Protein AF-A0A2V8ZKE9-F1 (afdb_monomer)

pLDDT: mean 76.1, std 19.64, range [30.28, 95.56]

Secondary structure (DSSP, 8-state):
---------------------S-S---S-TTHHHHHHHHHHHHHHHHHHHHHHHHHHHHHHHHHHHHH--S-----HHHHHHHHHHHHHHHHHHHHHS--SS-HHHHHHHHHHHHHHHT-GGGGPPPSSPPPPPHHHHHHH--

Nearest PDB structures (foldseek):
  8oz0-assembly1_J  TM=1.967E-01  e=4.355E+00  Homo sapiens

Mean predicted aligned error: 15.12 Å

Solvent-accessible surface area (backbone atoms only — not comparable to full-atom values): 9196 Å² total; per-residue (Å²): 137,84,82,77,80,79,79,77,79,75,85,77,78,86,67,73,81,86,80,83,79,86,78,79,81,94,75,92,64,82,78,58,56,61,52,53,55,51,52,50,50,50,53,52,51,52,52,50,51,55,53,48,55,52,50,53,51,52,41,51,50,48,50,53,55,53,71,70,50,91,64,85,85,82,72,51,71,68,58,46,46,56,52,7,56,54,44,60,74,57,36,66,74,56,39,69,78,43,80,55,96,57,58,55,70,54,32,51,47,45,33,54,49,50,52,52,62,75,66,52,57,68,90,74,58,71,76,92,68,82,76,79,75,51,69,72,60,53,63,72,66,76,117

Sequence (143 aa):
MVSGLIISSHSCFLKPQEHVQSGFDDEVYGGSGMIWARMLAYITGTVDQELLFRNEYLAAENRILRAQIQARLLLSDAEKATLAEIAHRLKRKALEELAAVAKPDTLLAWYRKLIANKFDGSKFRKSSGRPRVDEETERLVVR

Foldseek 3Di:
DDDDDPPPPPPDDPPPPPPPPPDPDPDDDPDPVVVVVVVVCVVVVVVVVVVVVVQVVVQVVLVVVVVVDPDQDDDDLVRLQVLLVVLVVCDQVSCVVGPDSDHSVVSVVSVVVVVCVVPVCVVVDDPPDDDDDDPVRVVVPPD

Radius of gyration: 28.17 Å; Cα contacts (8 Å, |Δi|>4): 31; chains: 1; bounding box: 77×61×72 Å

Structure (mmCIF, N/CA/C/O backbone):
data_AF-A0A2V8ZKE9-F1
#
_entry.id   AF-A0A2V8ZKE9-F1
#
loop_
_atom_site.group_PDB
_atom_site.id
_atom_site.type_symbol
_atom_site.label_atom_id
_atom_site.label_alt_id
_atom_site.label_comp_id
_atom_site.label_asym_id
_atom_site.label_entity_id
_atom_site.label_seq_id
_atom_site.pdbx_PDB_ins_code
_atom_site.Cartn_x
_atom_site.Cartn_y
_atom_site.Cartn_z
_atom_site.occupancy
_atom_site.B_iso_or_equiv
_atom_site.auth_seq_id
_atom_site.auth_comp_id
_atom_site.auth_asym_id
_atom_site.auth_atom_id
_atom_site.pdbx_PDB_model_num
ATOM 1 N N . MET A 1 1 ? 27.619 -33.311 -0.870 1.00 39.84 1 MET A N 1
ATOM 2 C CA . MET A 1 1 ? 26.465 -33.604 -1.746 1.00 39.84 1 MET A CA 1
ATOM 3 C C . MET A 1 1 ? 25.750 -32.285 -1.989 1.00 39.84 1 MET A C 1
ATOM 5 O O . MET A 1 1 ? 24.959 -31.865 -1.158 1.00 39.84 1 MET A O 1
ATOM 9 N N . VAL A 1 2 ? 26.166 -31.556 -3.027 1.00 36.62 2 VAL A N 1
ATOM 10 C CA . VAL A 1 2 ? 25.671 -30.205 -3.328 1.00 36.62 2 VAL A CA 1
ATOM 11 C C . VAL A 1 2 ? 24.522 -30.362 -4.313 1.00 36.62 2 VAL A C 1
ATOM 13 O O . VAL A 1 2 ? 24.742 -30.644 -5.488 1.00 36.62 2 VAL A O 1
ATOM 16 N N . SER A 1 3 ? 23.295 -30.264 -3.813 1.00 37.47 3 SER A N 1
ATOM 17 C CA . SER A 1 3 ? 22.093 -30.288 -4.641 1.00 37.47 3 SER A CA 1
ATOM 18 C C . SER A 1 3 ? 22.016 -28.968 -5.403 1.00 37.47 3 SER A C 1
ATOM 20 O O . SER A 1 3 ? 21.705 -27.928 -4.825 1.00 37.47 3 SER A O 1
ATOM 22 N N . GLY A 1 4 ? 22.372 -29.007 -6.687 1.00 36.16 4 GLY A N 1
ATOM 23 C CA . GLY A 1 4 ? 22.261 -27.873 -7.595 1.00 36.16 4 GLY A CA 1
ATOM 24 C C . GLY A 1 4 ? 20.801 -27.462 -7.753 1.00 36.16 4 GLY A C 1
ATOM 25 O O . GLY A 1 4 ? 19.985 -28.231 -8.259 1.00 36.16 4 GLY A O 1
ATOM 26 N N . LEU A 1 5 ? 20.473 -26.247 -7.313 1.00 37.78 5 LEU A N 1
ATOM 27 C CA . LEU A 1 5 ? 19.211 -25.605 -7.651 1.00 37.78 5 LEU A CA 1
ATOM 28 C C . LEU A 1 5 ? 19.287 -25.199 -9.126 1.00 37.78 5 LEU A C 1
ATOM 30 O O . LEU A 1 5 ? 19.966 -24.243 -9.494 1.00 37.78 5 LEU A O 1
ATOM 34 N N . ILE A 1 6 ? 18.606 -25.965 -9.970 1.00 36.28 6 ILE A N 1
ATOM 35 C CA . ILE A 1 6 ? 18.336 -25.610 -11.358 1.00 36.28 6 ILE A CA 1
ATOM 36 C C . ILE A 1 6 ? 17.422 -24.383 -11.319 1.00 36.28 6 ILE A C 1
ATOM 38 O O . ILE A 1 6 ? 16.224 -24.494 -11.057 1.00 36.28 6 ILE A O 1
ATOM 42 N N . ILE A 1 7 ? 17.986 -23.197 -11.548 1.00 35.62 7 ILE A N 1
ATOM 43 C CA . ILE A 1 7 ? 17.196 -22.015 -11.885 1.00 35.62 7 ILE A CA 1
ATOM 44 C C . ILE A 1 7 ? 16.708 -22.260 -13.310 1.00 35.62 7 ILE A C 1
ATOM 46 O O . ILE A 1 7 ? 17.405 -21.984 -14.282 1.00 35.62 7 ILE A O 1
ATOM 50 N N . SER A 1 8 ? 15.534 -22.884 -13.417 1.00 32.62 8 SER A N 1
ATOM 51 C CA . SER A 1 8 ? 14.810 -23.030 -14.672 1.00 32.62 8 SER A CA 1
ATOM 52 C C . SER A 1 8 ? 14.512 -21.626 -15.188 1.00 32.62 8 SER A C 1
ATOM 54 O O . SER A 1 8 ? 13.634 -20.930 -14.672 1.00 32.62 8 SER A O 1
ATOM 56 N N . SER A 1 9 ? 15.298 -21.184 -16.167 1.00 39.03 9 SER A N 1
ATOM 57 C CA . SER A 1 9 ? 15.051 -19.986 -16.955 1.00 39.03 9 SER A CA 1
ATOM 58 C C . SER A 1 9 ? 13.756 -20.179 -17.739 1.00 39.03 9 SER A C 1
ATOM 60 O O . SER A 1 9 ? 13.768 -20.548 -18.910 1.00 39.03 9 SER A O 1
ATOM 62 N N . HIS A 1 10 ? 12.616 -19.919 -17.102 1.00 37.56 10 HIS A N 1
ATOM 63 C CA . HIS A 1 10 ? 11.376 -19.671 -17.823 1.00 37.56 10 HIS A CA 1
ATOM 64 C C . HIS A 1 10 ? 11.463 -18.272 -18.436 1.00 37.56 10 HIS A C 1
ATOM 66 O O . HIS A 1 10 ? 10.879 -17.308 -17.953 1.00 37.56 10 HIS A O 1
ATOM 72 N N . SER A 1 11 ? 12.213 -18.187 -19.533 1.00 47.88 11 SER A N 1
ATOM 73 C CA . SER A 1 11 ? 11.961 -17.226 -20.598 1.00 47.88 11 SER A CA 1
ATOM 74 C C . SER A 1 11 ? 10.591 -17.566 -21.179 1.00 47.88 11 SER A C 1
ATOM 76 O O . SER A 1 11 ? 10.488 -18.424 -22.048 1.00 47.88 11 SER A O 1
ATOM 78 N N . CYS A 1 12 ? 9.517 -17.035 -20.593 1.00 38.19 12 CYS A N 1
ATOM 79 C CA . CYS A 1 12 ? 8.163 -17.268 -21.092 1.00 38.19 12 CYS A CA 1
ATOM 80 C C . CYS A 1 12 ? 7.149 -16.317 -20.445 1.00 38.19 12 CYS A C 1
ATOM 82 O O . CYS A 1 12 ? 6.273 -16.771 -19.723 1.00 38.19 12 CYS A O 1
ATOM 84 N N . PHE A 1 13 ? 7.260 -15.007 -20.694 1.00 35.69 13 PHE A N 1
ATOM 85 C CA . PHE A 1 13 ? 6.079 -14.151 -20.905 1.00 35.69 13 PHE A CA 1
ATOM 86 C C . PHE A 1 13 ? 6.455 -12.759 -21.440 1.00 35.69 13 PHE A C 1
ATOM 88 O O . PHE A 1 13 ? 6.031 -11.733 -20.916 1.00 35.69 13 PHE A O 1
ATOM 95 N N . LEU A 1 14 ? 7.206 -12.697 -22.542 1.00 39.75 14 LEU A N 1
ATOM 96 C CA . LEU A 1 14 ? 7.044 -11.559 -23.443 1.00 39.75 14 LEU A CA 1
ATOM 97 C C . LEU A 1 14 ? 5.717 -11.779 -24.167 1.00 39.75 14 LEU A C 1
ATOM 99 O O . LEU A 1 14 ? 5.688 -12.329 -25.262 1.00 39.75 14 LEU A O 1
ATOM 103 N N . LYS A 1 15 ? 4.602 -11.401 -23.535 1.00 30.28 15 LYS A N 1
ATOM 104 C CA . LYS A 1 15 ? 3.459 -10.972 -24.334 1.00 30.28 15 LYS A CA 1
ATOM 105 C C . LYS A 1 15 ? 3.885 -9.636 -24.932 1.00 30.28 15 LYS A C 1
ATOM 107 O O . LYS A 1 15 ? 4.106 -8.697 -24.162 1.00 30.28 15 LYS A O 1
ATOM 112 N N . PRO A 1 16 ? 4.010 -9.517 -26.263 1.00 34.19 16 PRO A N 1
ATOM 113 C CA . PRO A 1 16 ? 3.910 -8.204 -26.865 1.00 34.19 16 PRO A CA 1
ATOM 114 C C . PRO A 1 16 ? 2.592 -7.611 -26.362 1.00 34.19 16 PRO A C 1
ATOM 116 O O . PRO A 1 16 ? 1.583 -8.318 -26.281 1.00 34.19 16 PRO A O 1
ATOM 119 N N . GLN A 1 17 ? 2.598 -6.343 -25.973 1.00 37.44 17 GLN A N 1
ATOM 120 C CA . GLN A 1 17 ? 1.369 -5.587 -25.766 1.00 37.44 17 GLN A CA 1
ATOM 121 C C . GLN A 1 17 ? 0.686 -5.400 -27.134 1.00 37.44 17 GLN A C 1
ATOM 123 O O . GLN A 1 17 ? 0.622 -4.303 -27.675 1.00 37.44 17 GLN A O 1
ATOM 128 N N . GLU A 1 18 ? 0.183 -6.482 -27.726 1.00 40.22 18 GLU A N 1
ATOM 129 C CA . GLU A 1 18 ? -0.917 -6.414 -28.676 1.00 40.22 18 GLU A CA 1
ATOM 130 C C . GLU A 1 18 ? -2.146 -6.068 -27.845 1.00 40.22 18 GLU A C 1
ATOM 132 O O . GLU A 1 18 ? -2.746 -6.949 -27.244 1.00 40.22 18 GLU A O 1
ATOM 137 N N . HIS A 1 19 ? -2.381 -4.770 -27.655 1.00 36.69 19 HIS A N 1
ATOM 138 C CA . HIS A 1 19 ? -3.660 -4.109 -27.352 1.00 36.69 19 HIS A CA 1
ATOM 139 C C . HIS A 1 19 ? -3.404 -2.726 -26.730 1.00 36.69 19 HIS A C 1
ATOM 141 O O . HIS A 1 19 ? -3.928 -2.386 -25.675 1.00 36.69 19 HIS A O 1
ATOM 147 N N . VAL A 1 20 ? -2.633 -1.887 -27.423 1.00 42.44 20 VAL A N 1
ATOM 148 C CA . VAL A 1 20 ? -2.788 -0.426 -27.3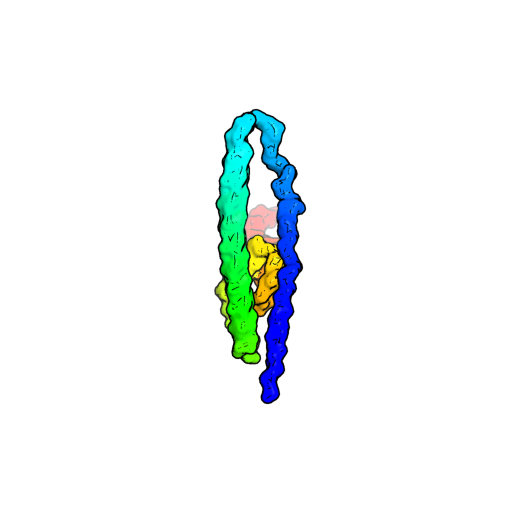37 1.00 42.44 20 VAL A CA 1
ATOM 149 C C . VAL A 1 20 ? -2.808 0.113 -28.768 1.00 42.44 20 VAL A C 1
ATOM 151 O O . VAL A 1 20 ? -1.916 0.821 -29.210 1.00 42.44 20 VAL A O 1
ATOM 154 N N . GLN A 1 21 ? -3.802 -0.324 -29.541 1.00 41.41 21 GLN A N 1
ATOM 155 C CA . GLN A 1 21 ? -4.076 0.183 -30.894 1.00 41.41 21 GLN A CA 1
ATOM 156 C C . GLN A 1 21 ? -5.475 0.797 -31.020 1.00 41.41 21 GLN A C 1
ATOM 158 O O . GLN A 1 21 ? -5.884 1.172 -32.111 1.00 41.41 21 GLN A O 1
ATOM 163 N N . SER A 1 22 ? -6.229 0.940 -29.929 1.00 42.50 22 SER A N 1
ATOM 164 C CA . SER A 1 22 ? -7.557 1.549 -29.997 1.00 42.50 22 SER A CA 1
ATOM 165 C C . SER A 1 22 ? -7.510 3.019 -29.584 1.00 42.50 22 SER A C 1
ATOM 167 O O . SER A 1 22 ? -7.573 3.326 -28.394 1.00 42.50 22 SER A O 1
ATOM 169 N N . GLY A 1 23 ? -7.442 3.903 -30.580 1.00 42.12 23 GLY A N 1
ATOM 170 C CA . GLY A 1 23 ? -7.876 5.295 -30.447 1.00 42.12 23 GLY A CA 1
ATOM 171 C C . GLY A 1 23 ? -6.771 6.315 -30.198 1.00 42.12 23 GLY A C 1
ATOM 172 O O . GLY A 1 23 ? -6.808 7.025 -29.201 1.00 42.12 23 GLY A O 1
ATOM 173 N N . PHE A 1 24 ? -5.802 6.415 -31.104 1.00 46.84 24 PHE A N 1
ATOM 174 C CA . PHE A 1 24 ? -5.178 7.708 -31.379 1.00 46.84 24 PHE A CA 1
ATOM 175 C C . PHE A 1 24 ? -5.503 8.015 -32.832 1.00 46.84 24 PHE A C 1
ATOM 177 O O . PHE A 1 24 ? -5.004 7.339 -33.724 1.00 46.84 24 PHE A O 1
ATOM 184 N N . ASP A 1 25 ? -6.458 8.921 -33.012 1.00 40.44 25 ASP A N 1
ATOM 185 C CA . ASP A 1 25 ? -7.204 9.143 -34.243 1.00 40.44 25 ASP A CA 1
ATOM 186 C C . ASP A 1 25 ? -6.300 9.301 -35.474 1.00 40.44 25 ASP A C 1
ATOM 188 O O . ASP A 1 25 ? -5.446 10.188 -35.548 1.00 40.44 25 ASP A O 1
ATOM 192 N N . ASP A 1 26 ? -6.533 8.427 -36.456 1.00 51.19 26 ASP A N 1
ATOM 193 C CA . ASP A 1 26 ? -6.147 8.634 -37.843 1.00 51.19 26 ASP A CA 1
ATOM 194 C C . ASP A 1 26 ? -7.036 9.739 -38.415 1.00 51.19 26 ASP A C 1
ATOM 196 O O . ASP A 1 26 ? -8.123 9.469 -38.912 1.00 51.19 26 ASP A O 1
ATOM 200 N N . GLU A 1 27 ? -6.571 10.984 -38.359 1.00 49.97 27 GLU A N 1
ATOM 201 C CA . GLU A 1 27 ? -6.804 11.947 -39.433 1.00 49.97 27 GLU A CA 1
ATOM 202 C C . GLU A 1 27 ? -5.848 13.141 -39.285 1.00 49.97 27 GLU A C 1
ATOM 204 O O . GLU A 1 27 ? -5.843 13.852 -38.285 1.00 49.97 27 GLU A O 1
ATOM 209 N N . VAL A 1 28 ? -5.072 13.386 -40.348 1.00 55.97 28 VAL A N 1
ATOM 210 C CA . VAL A 1 28 ? -4.212 14.562 -40.588 1.00 55.97 28 VAL A CA 1
ATOM 211 C C . VAL A 1 28 ? -2.792 14.501 -39.986 1.00 55.97 28 VAL A C 1
ATOM 213 O O . VAL A 1 28 ? -2.556 14.924 -38.867 1.00 55.97 28 VAL A O 1
ATOM 216 N N . TYR A 1 29 ? -1.824 14.000 -40.773 1.00 47.97 29 TYR A N 1
ATOM 217 C CA . TYR A 1 29 ? -0.492 14.586 -41.084 1.00 47.97 29 TYR A CA 1
ATOM 218 C C . TYR A 1 29 ? 0.490 13.490 -41.550 1.00 47.97 29 TYR A C 1
ATOM 220 O O . TYR A 1 29 ? 1.007 12.694 -40.765 1.00 47.97 29 TYR A O 1
ATOM 228 N N . GLY A 1 30 ? 0.789 13.471 -42.853 1.00 53.81 30 GLY A N 1
ATOM 229 C CA . GLY A 1 30 ? 1.748 12.548 -43.462 1.00 53.81 30 GLY A CA 1
ATOM 230 C C . GLY A 1 30 ? 3.164 12.643 -42.871 1.00 53.81 30 GLY A C 1
ATOM 231 O O . GLY A 1 30 ? 3.642 13.722 -42.527 1.00 53.81 30 GLY A O 1
ATOM 232 N N . GLY A 1 31 ? 3.841 11.493 -42.769 1.00 61.31 31 GLY A N 1
ATOM 233 C CA . GLY A 1 31 ? 5.286 11.336 -42.524 1.00 61.31 31 GLY A CA 1
ATOM 234 C C . GLY A 1 31 ? 5.806 11.688 -41.122 1.00 61.31 31 GLY A C 1
ATOM 235 O O . GLY A 1 31 ? 6.550 10.907 -40.536 1.00 61.31 31 GLY A O 1
ATOM 236 N N . SER A 1 32 ? 5.404 12.832 -40.564 1.00 65.25 32 SER A N 1
ATOM 237 C CA . SER A 1 32 ? 5.890 13.358 -39.279 1.00 65.25 32 SER A CA 1
ATOM 238 C C . SER A 1 32 ? 5.274 12.635 -38.073 1.00 65.25 32 SER A C 1
ATOM 240 O O . SER A 1 32 ? 5.990 12.285 -37.132 1.00 65.25 32 SER A O 1
ATOM 242 N N . GLY A 1 33 ? 3.974 12.309 -38.124 1.00 70.38 33 GLY A N 1
ATOM 243 C CA . GLY A 1 33 ? 3.272 11.614 -37.033 1.00 70.38 33 GLY A CA 1
ATOM 244 C C . GLY A 1 33 ? 3.868 10.240 -36.692 1.00 70.38 33 GLY A C 1
ATOM 245 O O . GLY A 1 33 ? 3.999 9.890 -35.521 1.00 70.38 33 GLY A O 1
ATOM 246 N N . MET A 1 34 ? 4.345 9.501 -37.702 1.00 78.25 34 MET A N 1
ATOM 247 C CA . MET A 1 34 ? 4.994 8.196 -37.509 1.00 78.25 34 MET A CA 1
ATOM 248 C C . MET A 1 34 ? 6.340 8.282 -36.775 1.00 78.25 34 MET A C 1
ATOM 250 O O . MET A 1 34 ? 6.685 7.370 -36.023 1.00 78.25 34 MET A O 1
ATOM 254 N N . ILE A 1 35 ? 7.113 9.357 -36.968 1.00 81.75 35 ILE A N 1
ATOM 255 C CA . ILE A 1 35 ? 8.422 9.523 -36.315 1.00 81.75 35 ILE A CA 1
ATOM 256 C C . ILE A 1 35 ? 8.228 9.814 -34.824 1.00 81.75 35 ILE A C 1
ATOM 258 O O . ILE A 1 35 ? 8.882 9.186 -33.991 1.00 81.75 35 ILE A O 1
ATOM 262 N N . TRP A 1 36 ? 7.288 10.699 -34.482 1.00 84.81 36 TRP A N 1
ATOM 263 C CA . TRP A 1 36 ? 6.952 11.009 -33.091 1.00 84.81 36 TRP A CA 1
ATOM 264 C C . TRP A 1 36 ? 6.369 9.805 -32.354 1.00 84.81 36 TRP A C 1
ATOM 266 O O . TRP A 1 36 ? 6.819 9.504 -31.250 1.00 84.81 36 TRP A O 1
ATOM 276 N N . ALA A 1 37 ? 5.454 9.055 -32.976 1.00 87.81 37 ALA A N 1
ATOM 277 C CA . ALA A 1 37 ? 4.924 7.822 -32.395 1.00 87.81 37 ALA A CA 1
ATOM 278 C C . ALA A 1 37 ? 6.034 6.792 -32.117 1.00 87.81 37 ALA A C 1
ATOM 280 O O . ALA A 1 37 ? 6.066 6.185 -31.047 1.00 87.81 37 ALA A O 1
ATOM 281 N N . ARG A 1 38 ? 6.995 6.634 -33.039 1.00 85.81 38 ARG A N 1
ATOM 282 C CA . ARG A 1 38 ? 8.122 5.705 -32.861 1.00 85.81 38 ARG A CA 1
ATOM 283 C C . ARG A 1 38 ? 9.107 6.166 -31.786 1.00 85.81 38 ARG A C 1
ATOM 285 O O . ARG A 1 38 ? 9.615 5.336 -31.036 1.00 85.81 38 ARG A O 1
ATOM 292 N N . MET A 1 39 ? 9.352 7.472 -31.684 1.00 88.06 39 MET A N 1
ATOM 293 C CA . MET A 1 39 ? 10.181 8.052 -30.626 1.00 88.06 39 MET A CA 1
ATOM 294 C C . MET A 1 39 ? 9.528 7.881 -29.249 1.00 88.06 39 MET A C 1
ATOM 296 O O . MET A 1 39 ? 10.199 7.451 -28.314 1.00 88.06 39 MET A O 1
ATOM 300 N N . LEU A 1 40 ? 8.220 8.134 -29.138 1.00 89.56 40 LEU A N 1
ATOM 301 C CA . LEU A 1 40 ? 7.454 7.898 -27.912 1.00 89.56 40 LEU A CA 1
ATOM 302 C C . LEU A 1 40 ? 7.468 6.419 -27.521 1.00 89.56 40 LEU A C 1
ATOM 304 O O . LEU A 1 40 ? 7.794 6.108 -26.383 1.00 89.56 40 LEU A O 1
ATOM 308 N N . ALA A 1 41 ? 7.217 5.505 -28.460 1.00 89.00 41 ALA A N 1
ATOM 309 C CA . ALA A 1 41 ? 7.260 4.068 -28.193 1.00 89.00 41 ALA A CA 1
ATOM 310 C C . ALA A 1 41 ? 8.642 3.595 -27.709 1.00 89.00 41 ALA A C 1
ATOM 312 O O . ALA A 1 41 ? 8.720 2.764 -26.808 1.00 89.00 41 ALA A O 1
ATOM 313 N N . TYR A 1 42 ? 9.733 4.137 -28.262 1.00 88.81 42 TYR A N 1
ATOM 314 C CA . TYR A 1 42 ? 11.088 3.829 -27.799 1.00 88.81 42 TYR A CA 1
ATOM 315 C C . TYR A 1 42 ? 11.348 4.366 -26.383 1.00 88.81 42 TYR A C 1
ATOM 317 O O . TYR A 1 42 ? 11.865 3.645 -25.531 1.00 88.81 42 TYR A O 1
ATOM 325 N N . ILE A 1 43 ? 10.957 5.613 -26.098 1.00 88.19 43 ILE A N 1
ATOM 326 C CA . ILE A 1 43 ? 11.131 6.219 -24.768 1.00 88.19 43 ILE A CA 1
ATOM 327 C C . ILE A 1 43 ? 10.288 5.475 -23.725 1.00 88.19 43 ILE A C 1
ATOM 329 O O . ILE A 1 43 ? 10.812 5.073 -22.692 1.00 88.19 43 ILE A O 1
ATOM 333 N N . THR A 1 44 ? 9.007 5.229 -24.002 1.00 89.81 44 THR A N 1
ATOM 334 C CA . THR A 1 44 ? 8.132 4.463 -23.108 1.00 89.81 44 THR A CA 1
ATOM 335 C C . THR A 1 44 ? 8.642 3.033 -22.935 1.00 89.81 44 THR A C 1
ATOM 337 O O . THR A 1 44 ? 8.798 2.584 -21.807 1.00 89.81 44 THR A O 1
ATOM 340 N N . GLY A 1 45 ? 9.021 2.352 -24.022 1.00 87.94 45 GLY A N 1
ATOM 341 C CA . GLY A 1 45 ? 9.536 0.983 -23.967 1.00 87.94 45 GLY A CA 1
ATOM 342 C C . GLY A 1 45 ? 10.835 0.844 -23.165 1.00 87.94 45 GLY A C 1
ATOM 343 O O . GLY A 1 45 ? 10.989 -0.114 -22.412 1.00 87.94 45 GLY A O 1
ATOM 344 N N . THR A 1 46 ? 11.757 1.805 -23.281 1.00 85.75 46 THR A N 1
ATOM 345 C CA . THR A 1 46 ? 13.013 1.803 -22.504 1.00 85.75 46 THR A CA 1
ATOM 346 C C . THR A 1 46 ? 12.783 2.084 -21.021 1.00 85.75 46 THR A C 1
ATOM 348 O O . THR A 1 46 ? 13.371 1.410 -20.174 1.00 85.75 46 THR A O 1
ATOM 351 N N . VAL A 1 47 ? 11.900 3.031 -20.686 1.00 86.06 47 VAL A N 1
ATOM 352 C CA . VAL A 1 47 ? 11.523 3.308 -19.291 1.00 86.06 47 VAL A CA 1
ATOM 353 C C . VAL A 1 47 ? 10.810 2.105 -18.670 1.00 86.06 47 VAL A C 1
ATOM 355 O O . VAL A 1 47 ? 11.123 1.735 -17.538 1.00 86.06 47 VAL A O 1
ATOM 358 N N . ASP A 1 48 ? 9.915 1.451 -19.411 1.00 87.50 48 ASP A N 1
ATOM 359 C CA . ASP A 1 48 ? 9.180 0.278 -18.931 1.00 87.50 48 ASP A CA 1
ATOM 360 C C . ASP A 1 48 ? 10.113 -0.910 -18.645 1.00 87.50 48 ASP A 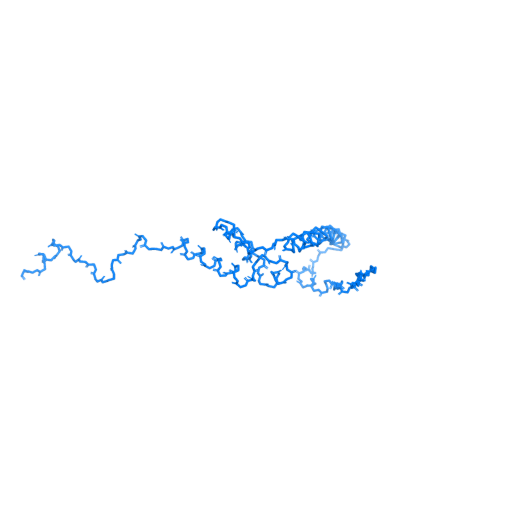C 1
ATOM 362 O O . ASP A 1 48 ? 9.940 -1.594 -17.636 1.00 87.50 48 ASP A O 1
ATOM 366 N N . GLN A 1 49 ? 11.142 -1.130 -19.473 1.00 87.00 49 GLN A N 1
ATOM 367 C CA . GLN A 1 49 ? 12.146 -2.179 -19.244 1.00 87.00 49 GLN A CA 1
ATOM 368 C C . GLN A 1 49 ? 12.955 -1.946 -17.965 1.00 87.00 49 GLN A C 1
ATOM 370 O O . GLN A 1 49 ? 13.122 -2.859 -17.157 1.00 87.00 49 GLN A O 1
ATOM 375 N N . GLU A 1 50 ? 13.431 -0.720 -17.752 1.00 89.69 50 GLU A N 1
ATOM 376 C CA . GLU A 1 50 ? 14.186 -0.374 -16.546 1.00 89.69 50 GLU A CA 1
ATOM 377 C C . GLU A 1 50 ? 13.318 -0.517 -15.284 1.00 89.69 50 GLU A C 1
ATOM 379 O O . GLU A 1 50 ? 13.760 -1.052 -14.263 1.00 89.69 50 GLU A O 1
ATOM 384 N N . LEU A 1 51 ? 12.052 -0.087 -15.349 1.00 91.19 51 LEU A N 1
ATOM 385 C CA . LEU A 1 51 ? 11.098 -0.269 -14.255 1.00 91.19 51 LEU A CA 1
ATOM 386 C C . LEU A 1 51 ? 10.805 -1.749 -13.987 1.00 91.19 51 LEU A C 1
ATOM 388 O O . LEU A 1 51 ? 10.670 -2.135 -12.823 1.00 91.19 51 LEU A O 1
ATOM 392 N N . LEU A 1 52 ? 10.727 -2.579 -15.029 1.00 89.50 52 LEU A N 1
ATOM 393 C CA . LEU A 1 52 ? 10.533 -4.019 -14.890 1.00 89.50 52 LEU A CA 1
ATOM 394 C C . LEU A 1 52 ? 11.703 -4.658 -14.132 1.00 89.50 52 LEU A C 1
ATOM 396 O O . LEU A 1 52 ? 11.474 -5.310 -13.113 1.00 89.50 52 LEU A O 1
ATOM 400 N N . PHE A 1 53 ? 12.948 -4.394 -14.544 1.00 91.56 53 PHE A N 1
ATOM 401 C CA . PHE A 1 53 ? 14.130 -4.958 -13.883 1.00 91.56 53 PHE A CA 1
ATOM 402 C C . PHE A 1 53 ? 14.259 -4.525 -12.420 1.00 91.56 53 PHE A C 1
ATOM 404 O O . PHE A 1 53 ? 14.573 -5.343 -11.552 1.00 91.56 53 PHE A O 1
ATOM 411 N N . ARG A 1 54 ? 13.961 -3.258 -12.107 1.00 92.88 54 ARG A N 1
ATOM 412 C CA . ARG A 1 54 ? 13.948 -2.775 -10.715 1.00 92.88 54 ARG A CA 1
ATOM 413 C C . ARG A 1 54 ? 12.903 -3.497 -9.871 1.00 92.88 54 ARG A C 1
ATOM 415 O O . ARG A 1 54 ? 13.193 -3.875 -8.737 1.00 92.88 54 ARG A O 1
ATOM 422 N N . ASN A 1 55 ? 11.702 -3.700 -10.410 1.00 89.88 55 ASN A N 1
ATOM 423 C CA . ASN A 1 55 ? 10.647 -4.426 -9.708 1.00 89.88 55 ASN A CA 1
ATOM 424 C C . ASN A 1 55 ? 11.011 -5.900 -9.493 1.00 89.88 55 ASN A C 1
ATOM 426 O O . ASN A 1 55 ? 10.785 -6.418 -8.400 1.00 89.88 55 ASN A O 1
ATOM 430 N N . GLU A 1 56 ? 11.609 -6.565 -10.484 1.00 90.56 56 GLU A N 1
ATOM 431 C CA . GLU A 1 56 ? 12.081 -7.948 -10.352 1.00 90.56 56 GLU A CA 1
ATOM 432 C C . GLU A 1 56 ? 13.156 -8.085 -9.272 1.00 90.56 56 GLU A C 1
ATOM 434 O O . GLU A 1 56 ? 13.058 -8.967 -8.413 1.00 90.56 56 GLU A O 1
ATOM 439 N N . TYR A 1 57 ? 14.137 -7.178 -9.265 1.00 92.94 57 TYR A N 1
ATOM 440 C CA . TYR A 1 57 ? 15.170 -7.132 -8.234 1.00 92.94 57 TYR A CA 1
ATOM 441 C C . TYR A 1 57 ? 14.557 -6.959 -6.838 1.00 92.94 57 TYR A C 1
ATOM 443 O O . TYR A 1 57 ? 14.799 -7.776 -5.948 1.00 92.94 57 TYR A O 1
ATOM 451 N N . LEU A 1 58 ? 13.700 -5.947 -6.652 1.00 91.62 58 LEU A N 1
ATOM 452 C CA . LEU A 1 58 ? 13.057 -5.679 -5.363 1.00 91.62 58 LEU A CA 1
ATOM 453 C C . LEU A 1 58 ? 12.146 -6.832 -4.924 1.00 91.62 58 LEU A C 1
ATOM 455 O O . LEU A 1 58 ? 12.041 -7.124 -3.732 1.00 91.62 58 LEU A O 1
ATOM 459 N N . ALA A 1 59 ? 11.480 -7.516 -5.856 1.00 88.12 59 ALA A N 1
ATOM 460 C CA . ALA A 1 59 ? 10.676 -8.692 -5.549 1.00 88.12 59 ALA A CA 1
ATOM 461 C C . ALA A 1 59 ? 11.548 -9.869 -5.084 1.00 88.12 59 ALA A C 1
ATOM 463 O O . ALA A 1 59 ? 11.182 -10.559 -4.128 1.00 88.12 59 ALA A O 1
ATOM 464 N N . ALA A 1 60 ? 12.699 -10.094 -5.724 1.00 90.25 60 ALA A N 1
ATOM 465 C CA . ALA A 1 60 ? 13.659 -11.117 -5.320 1.00 90.25 60 ALA A CA 1
ATOM 466 C C . ALA A 1 60 ? 14.254 -10.818 -3.936 1.00 90.25 60 ALA A C 1
ATOM 468 O O . ALA A 1 60 ? 14.241 -11.687 -3.063 1.00 90.25 60 ALA A O 1
ATOM 469 N N . GLU A 1 61 ? 14.684 -9.580 -3.700 1.00 91.38 61 GLU A N 1
ATOM 470 C CA . GLU A 1 61 ? 15.203 -9.129 -2.408 1.00 91.38 61 GLU A CA 1
ATOM 471 C C . GLU A 1 61 ? 14.160 -9.304 -1.296 1.00 91.38 61 GLU A C 1
ATOM 473 O O . GLU A 1 61 ? 14.435 -9.944 -0.280 1.00 91.38 61 GLU A O 1
ATOM 478 N N . ASN A 1 62 ? 12.919 -8.854 -1.518 1.00 90.00 62 ASN A N 1
ATOM 479 C CA . ASN A 1 62 ? 11.830 -9.043 -0.559 1.00 90.00 62 ASN A CA 1
ATOM 480 C C . ASN A 1 62 ? 11.558 -10.525 -0.258 1.00 90.00 62 ASN A C 1
ATOM 482 O O . ASN A 1 62 ? 11.277 -10.869 0.890 1.00 90.00 62 ASN A O 1
ATOM 486 N N . ARG A 1 63 ? 11.646 -11.425 -1.249 1.00 87.81 63 ARG A N 1
ATOM 487 C CA . ARG A 1 63 ? 11.507 -12.877 -1.020 1.00 87.81 63 ARG A CA 1
ATOM 488 C C . ARG A 1 63 ? 12.627 -13.415 -0.130 1.00 87.81 63 ARG A C 1
ATOM 490 O O . ARG A 1 63 ? 12.334 -14.174 0.792 1.00 87.81 63 ARG A O 1
ATOM 497 N N . ILE A 1 64 ? 13.872 -13.003 -0.373 1.00 90.94 64 ILE A N 1
ATOM 498 C CA . ILE A 1 64 ? 15.042 -13.412 0.420 1.00 90.94 64 ILE A CA 1
ATOM 499 C C . ILE A 1 64 ? 14.912 -12.907 1.859 1.00 90.94 64 ILE A C 1
ATOM 501 O O . ILE A 1 64 ? 15.002 -13.699 2.796 1.00 90.94 64 ILE A O 1
ATOM 505 N N . LEU A 1 65 ? 14.624 -11.617 2.044 1.00 89.06 65 LEU A N 1
ATOM 506 C CA . LEU A 1 65 ? 14.457 -11.017 3.369 1.00 89.06 65 LEU A CA 1
ATOM 507 C C . LEU A 1 65 ? 13.314 -11.683 4.140 1.00 89.06 65 LEU A C 1
ATOM 509 O O . LEU A 1 65 ? 13.470 -12.046 5.303 1.00 89.06 65 LEU A O 1
ATOM 513 N N . ARG A 1 66 ? 12.170 -11.927 3.490 1.00 84.56 66 ARG A N 1
ATOM 514 C CA . ARG A 1 66 ? 11.039 -12.622 4.124 1.00 84.56 66 ARG A CA 1
ATOM 515 C C . ARG A 1 66 ? 11.366 -14.062 4.501 1.00 84.56 66 ARG A C 1
ATOM 517 O O . ARG A 1 66 ? 10.876 -14.515 5.527 1.00 84.56 66 ARG A O 1
ATOM 524 N N . ALA A 1 67 ? 12.180 -14.762 3.712 1.00 86.81 67 ALA A N 1
ATOM 525 C CA . ALA A 1 67 ? 12.632 -16.112 4.044 1.00 86.81 67 ALA A CA 1
ATOM 526 C C . ALA A 1 67 ? 13.576 -16.137 5.261 1.00 86.81 67 ALA A C 1
ATOM 528 O O . ALA A 1 67 ? 13.624 -17.134 5.976 1.00 86.81 67 ALA A O 1
ATOM 529 N N . GLN A 1 68 ? 14.304 -15.046 5.515 1.00 88.19 68 GLN A N 1
ATOM 530 C CA . GLN A 1 68 ? 15.184 -14.911 6.680 1.00 88.19 68 GLN A CA 1
ATOM 531 C C . GLN A 1 68 ? 14.429 -14.544 7.965 1.00 88.19 68 GLN A C 1
ATOM 533 O O . GLN A 1 68 ? 14.895 -14.845 9.065 1.00 88.19 68 GLN A O 1
ATOM 538 N N . ILE A 1 69 ? 13.257 -13.916 7.855 1.00 87.50 69 ILE A N 1
ATOM 539 C CA . ILE A 1 69 ? 12.440 -13.557 9.013 1.00 87.50 69 ILE A CA 1
ATOM 540 C C . ILE A 1 69 ? 11.734 -14.814 9.546 1.00 87.50 69 ILE A C 1
ATOM 542 O O . ILE A 1 69 ? 10.789 -15.327 8.955 1.00 87.50 69 ILE A O 1
ATOM 546 N N . GLN A 1 70 ? 12.173 -15.292 10.711 1.00 74.50 70 GLN A N 1
ATOM 547 C CA . GLN A 1 70 ? 11.653 -16.511 11.354 1.00 74.50 70 GLN A CA 1
ATOM 548 C C . GLN A 1 70 ? 10.303 -16.308 12.070 1.00 74.50 70 GLN A C 1
ATOM 550 O O . GLN A 1 70 ? 9.609 -17.278 12.372 1.00 74.50 70 GLN A O 1
ATOM 555 N N . ALA A 1 71 ? 9.915 -15.058 12.345 1.00 78.12 71 ALA A N 1
ATOM 556 C CA . ALA A 1 71 ? 8.712 -14.705 13.099 1.00 78.12 71 ALA A CA 1
ATOM 557 C C . ALA A 1 71 ? 7.680 -13.943 12.249 1.00 78.12 71 ALA A C 1
ATOM 559 O O . ALA A 1 71 ? 7.962 -13.446 11.162 1.00 78.12 71 ALA A O 1
ATOM 560 N N . ARG A 1 72 ? 6.444 -13.811 12.746 1.00 76.44 72 ARG A N 1
ATOM 561 C CA . ARG A 1 72 ? 5.443 -12.959 12.084 1.00 76.44 72 ARG A CA 1
ATOM 562 C C . ARG A 1 72 ? 5.886 -11.493 12.158 1.00 76.44 72 ARG A C 1
ATOM 564 O O . ARG A 1 72 ? 6.137 -10.991 13.248 1.00 76.44 72 ARG A O 1
ATOM 571 N N . LEU A 1 73 ? 5.918 -10.810 11.012 1.00 80.00 73 LEU A N 1
ATOM 572 C CA . LEU A 1 73 ? 6.166 -9.367 10.926 1.00 80.00 73 LEU A CA 1
ATOM 573 C C . LEU A 1 73 ? 5.093 -8.597 11.709 1.00 80.00 73 LEU A C 1
ATOM 575 O O . LEU A 1 73 ? 3.917 -8.592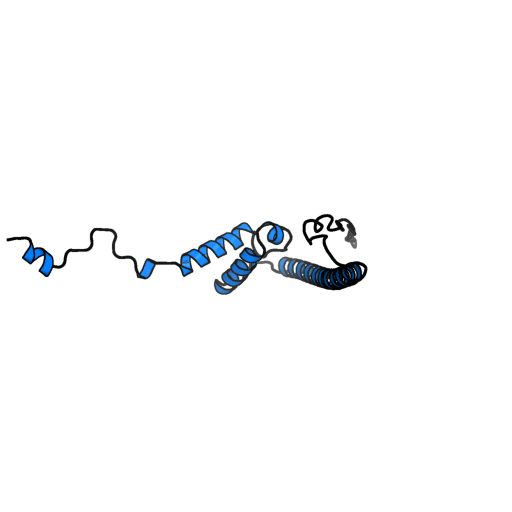 11.332 1.00 80.00 73 LEU A O 1
ATOM 579 N N . LEU A 1 74 ? 5.505 -7.952 12.800 1.00 85.44 74 LEU A N 1
ATOM 580 C CA . LEU A 1 74 ? 4.657 -7.056 13.576 1.00 85.44 74 LEU A CA 1
ATOM 581 C C . LEU A 1 74 ? 4.711 -5.665 12.953 1.00 85.44 74 LEU A C 1
ATOM 583 O O . LEU A 1 74 ? 5.634 -4.903 13.205 1.00 85.44 74 LEU A O 1
ATOM 587 N N . LEU A 1 75 ? 3.713 -5.359 12.129 1.00 88.12 75 LEU A N 1
ATOM 588 C CA . LEU A 1 75 ? 3.553 -4.030 11.549 1.00 88.12 75 LEU A CA 1
ATOM 589 C C . LEU A 1 75 ? 2.813 -3.111 12.526 1.00 88.12 75 LEU A C 1
ATOM 591 O O . LEU A 1 75 ? 1.722 -3.449 13.012 1.00 88.12 75 LEU A O 1
ATOM 595 N N . SER A 1 76 ? 3.385 -1.937 12.759 1.00 92.50 76 SER A N 1
ATOM 596 C CA . SER A 1 76 ? 2.728 -0.793 13.381 1.00 92.50 76 SER A CA 1
ATOM 597 C C . SER A 1 76 ? 1.547 -0.315 12.534 1.00 92.50 76 SER A C 1
ATOM 599 O O . SER A 1 76 ? 1.435 -0.603 11.340 1.00 92.50 76 SER A O 1
ATOM 601 N N . ASP A 1 77 ? 0.636 0.438 13.142 1.00 92.25 77 ASP A N 1
ATOM 602 C CA . ASP A 1 77 ? -0.537 0.930 12.418 1.00 92.25 77 ASP A CA 1
ATOM 603 C C . ASP A 1 77 ? -0.176 1.961 11.336 1.00 92.25 77 ASP A C 1
ATOM 605 O O . ASP A 1 77 ? -0.852 2.016 10.310 1.00 92.25 77 ASP A O 1
ATOM 609 N N . ALA A 1 78 ? 0.931 2.695 11.505 1.00 93.25 78 ALA A N 1
ATOM 610 C CA . ALA A 1 78 ? 1.470 3.584 10.477 1.00 93.25 78 ALA A CA 1
ATOM 611 C C . ALA A 1 78 ? 1.980 2.801 9.253 1.00 93.25 78 ALA A C 1
ATOM 613 O O . ALA A 1 78 ? 1.644 3.141 8.122 1.00 93.25 78 ALA A O 1
ATOM 614 N N . GLU A 1 79 ? 2.716 1.7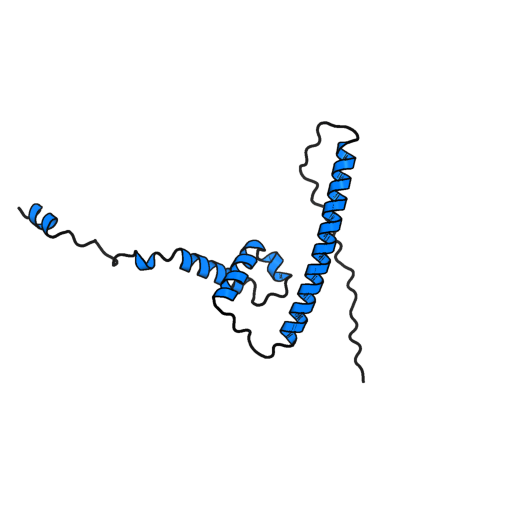06 9.462 1.00 92.88 79 GLU A N 1
ATOM 615 C CA . GLU A 1 79 ? 3.187 0.839 8.368 1.00 92.88 79 GLU A CA 1
ATOM 616 C C . GLU A 1 79 ? 2.026 0.129 7.659 1.00 92.88 79 GLU A C 1
ATOM 618 O O . GLU A 1 79 ? 2.023 -0.028 6.439 1.00 92.88 79 GLU A O 1
ATOM 623 N N . LYS A 1 80 ? 0.993 -0.285 8.402 1.00 93.75 80 LYS A N 1
ATOM 624 C CA . LYS A 1 80 ? -0.222 -0.841 7.788 1.00 93.75 80 LYS A CA 1
ATOM 625 C C . LYS A 1 80 ? -0.943 0.193 6.933 1.00 93.75 80 LYS A C 1
ATOM 627 O O . LYS A 1 80 ? -1.469 -0.176 5.885 1.00 93.75 80 LYS A O 1
ATOM 632 N N . ALA A 1 81 ? -0.986 1.453 7.368 1.00 94.31 81 ALA A N 1
ATOM 633 C CA . ALA A 1 81 ? -1.615 2.538 6.625 1.00 94.31 81 ALA A CA 1
ATOM 634 C C . ALA A 1 81 ? -0.896 2.802 5.295 1.00 94.31 81 ALA A C 1
ATOM 636 O O . ALA A 1 81 ? -1.546 2.803 4.251 1.00 94.31 81 ALA A O 1
ATOM 637 N N . THR A 1 82 ? 0.436 2.918 5.309 1.00 94.00 82 THR A N 1
ATOM 638 C CA . THR A 1 82 ? 1.223 3.139 4.084 1.00 94.00 82 THR A CA 1
ATOM 639 C C . THR A 1 82 ? 1.063 1.984 3.095 1.00 94.00 82 THR A C 1
ATOM 641 O O . THR A 1 82 ? 0.787 2.206 1.914 1.00 94.00 82 THR A O 1
ATOM 644 N N . LEU A 1 83 ? 1.138 0.737 3.574 1.00 92.81 83 LEU A N 1
ATOM 645 C CA . LEU A 1 83 ? 0.912 -0.441 2.736 1.00 92.81 83 LEU A CA 1
ATOM 646 C C . LEU A 1 83 ? -0.513 -0.491 2.176 1.00 92.81 83 LEU A C 1
ATOM 648 O O . LEU A 1 83 ? -0.702 -0.847 1.015 1.00 92.81 83 LEU A O 1
ATOM 652 N N . ALA A 1 84 ? -1.517 -0.131 2.975 1.00 94.06 84 ALA A N 1
ATOM 653 C CA . ALA A 1 84 ? -2.914 -0.129 2.559 1.00 94.06 84 ALA A CA 1
ATOM 654 C C . ALA A 1 8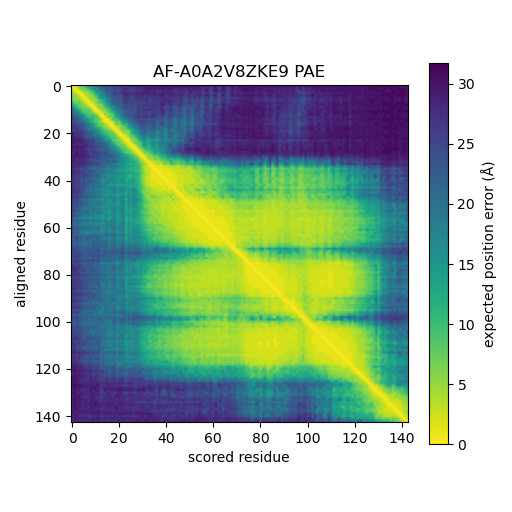4 ? -3.210 0.922 1.475 1.00 94.06 84 ALA A C 1
ATOM 656 O O . ALA A 1 84 ? -3.945 0.636 0.528 1.00 94.06 84 ALA A O 1
ATOM 657 N N . GLU A 1 85 ? -2.629 2.118 1.580 1.00 94.25 85 GLU A N 1
ATOM 658 C CA . GLU A 1 85 ? -2.778 3.179 0.578 1.00 94.25 85 GLU A CA 1
ATOM 659 C C . GLU A 1 85 ? -2.155 2.789 -0.765 1.00 94.25 85 GLU A C 1
ATOM 661 O O . GLU A 1 85 ? -2.790 2.928 -1.815 1.00 94.25 85 GLU A O 1
ATOM 666 N N . ILE A 1 86 ? -0.938 2.240 -0.742 1.00 92.69 86 ILE A N 1
ATOM 667 C CA . ILE A 1 86 ? -0.258 1.762 -1.952 1.00 92.69 86 ILE A CA 1
ATOM 668 C C . ILE A 1 86 ? -1.029 0.581 -2.560 1.00 92.69 86 ILE A C 1
ATOM 670 O O . ILE A 1 86 ? -1.269 0.551 -3.769 1.00 92.69 86 ILE A O 1
ATOM 674 N N . ALA A 1 87 ? -1.496 -0.353 -1.728 1.00 91.25 87 ALA A N 1
ATOM 675 C CA . ALA A 1 87 ? -2.294 -1.496 -2.161 1.00 91.25 87 ALA A CA 1
ATOM 676 C C . ALA A 1 87 ? -3.591 -1.078 -2.870 1.00 91.25 87 ALA A C 1
ATOM 678 O O . ALA A 1 87 ? -3.967 -1.673 -3.883 1.00 91.25 87 ALA A O 1
ATOM 679 N N . HIS A 1 88 ? -4.263 -0.032 -2.385 1.00 92.50 88 HIS A N 1
ATOM 680 C CA . HIS A 1 88 ? -5.454 0.492 -3.047 1.00 92.50 88 HIS A CA 1
ATOM 681 C C . HIS A 1 88 ? -5.153 1.019 -4.460 1.00 92.50 88 HIS A C 1
ATOM 683 O O . HIS A 1 88 ? -5.926 0.759 -5.383 1.00 92.50 88 HIS A O 1
ATOM 689 N N . ARG A 1 89 ? -4.012 1.695 -4.649 1.00 92.06 89 ARG A N 1
ATOM 690 C CA . ARG A 1 89 ? -3.585 2.236 -5.952 1.00 92.06 89 ARG A CA 1
ATOM 691 C C . ARG A 1 89 ? -3.234 1.137 -6.959 1.00 92.06 89 ARG A C 1
ATOM 693 O O . ARG A 1 89 ? -3.602 1.252 -8.124 1.00 92.06 89 ARG A O 1
ATOM 700 N N . LEU A 1 90 ? -2.558 0.077 -6.509 1.00 87.88 90 LEU A N 1
ATOM 701 C CA . LEU A 1 90 ? -2.119 -1.044 -7.354 1.00 87.88 90 LEU A CA 1
ATOM 702 C C . LEU A 1 90 ? -3.266 -1.988 -7.763 1.00 87.88 90 LEU A C 1
ATOM 704 O O . LEU A 1 90 ? -3.195 -2.623 -8.812 1.00 87.88 90 LEU A O 1
ATOM 708 N N . LYS A 1 91 ? -4.362 -2.027 -6.989 1.00 86.31 91 LYS A N 1
ATOM 709 C CA . LYS A 1 91 ? -5.507 -2.945 -7.162 1.00 86.31 91 LYS A CA 1
ATOM 710 C C . LYS A 1 91 ? -5.122 -4.421 -6.937 1.00 86.31 91 LYS A C 1
ATOM 712 O O . LYS A 1 91 ? -3.959 -4.783 -6.791 1.00 86.31 91 LYS A O 1
ATOM 717 N N . ARG A 1 92 ? -6.130 -5.305 -6.876 1.00 84.94 92 ARG A N 1
ATOM 718 C CA . ARG A 1 92 ? -5.952 -6.718 -6.479 1.00 84.94 92 ARG A CA 1
ATOM 719 C C . ARG A 1 92 ? -5.010 -7.503 -7.400 1.00 84.94 92 ARG A C 1
ATOM 721 O O . ARG A 1 92 ? -4.133 -8.181 -6.887 1.00 84.94 92 ARG A O 1
ATOM 728 N N . LYS A 1 93 ? -5.176 -7.391 -8.723 1.00 82.38 93 LYS A N 1
ATOM 729 C CA . LYS A 1 93 ? -4.403 -8.183 -9.698 1.00 82.38 93 LYS A CA 1
ATOM 730 C C . LYS A 1 93 ? -2.897 -7.926 -9.589 1.00 82.38 93 LYS A C 1
ATOM 732 O O . LYS A 1 93 ? -2.130 -8.869 -9.492 1.00 82.38 93 LYS A O 1
ATOM 737 N N . ALA A 1 94 ? -2.492 -6.660 -9.493 1.00 82.38 94 ALA A N 1
ATOM 738 C CA . ALA A 1 94 ? -1.079 -6.323 -9.339 1.00 82.38 94 ALA A CA 1
ATOM 739 C C . ALA A 1 94 ? -0.515 -6.786 -7.983 1.00 82.38 94 ALA A C 1
ATOM 741 O O . ALA A 1 94 ? 0.636 -7.187 -7.897 1.00 82.38 94 ALA A O 1
ATOM 742 N N . LEU A 1 95 ? -1.318 -6.778 -6.911 1.00 84.62 95 LEU A N 1
ATOM 743 C CA . LEU A 1 95 ? -0.882 -7.271 -5.598 1.00 84.62 95 LEU A CA 1
ATOM 744 C C . LEU A 1 95 ? -0.656 -8.788 -5.550 1.00 84.62 95 LEU A C 1
ATOM 746 O O . LEU A 1 95 ? 0.090 -9.239 -4.686 1.00 84.62 95 LEU A O 1
ATOM 750 N N . GLU A 1 96 ? -1.309 -9.565 -6.418 1.00 80.69 96 GLU A N 1
ATOM 751 C CA . GLU A 1 96 ? -1.116 -11.021 -6.502 1.00 80.69 96 GLU A CA 1
ATOM 752 C C . GLU A 1 96 ? 0.242 -11.385 -7.116 1.00 80.69 96 GLU A C 1
ATOM 754 O O . GLU A 1 96 ? 0.849 -12.377 -6.718 1.00 80.69 96 GLU A O 1
ATOM 759 N N . GLU A 1 97 ? 0.740 -10.560 -8.038 1.00 77.69 97 GLU A N 1
ATOM 760 C CA . GLU A 1 97 ? 2.049 -10.733 -8.679 1.00 77.69 97 GLU A CA 1
ATOM 761 C C . GLU A 1 97 ? 3.208 -10.312 -7.756 1.00 77.69 97 GLU A C 1
ATOM 763 O O . GLU A 1 97 ? 4.334 -10.805 -7.873 1.00 77.69 97 GLU A O 1
ATOM 768 N N . LEU A 1 98 ? 2.933 -9.431 -6.790 1.00 77.00 98 LEU A N 1
ATOM 769 C CA . LEU A 1 98 ? 3.919 -8.937 -5.834 1.00 77.00 98 LEU A CA 1
ATOM 770 C C . LEU A 1 98 ? 4.129 -9.910 -4.665 1.00 77.00 98 LEU A C 1
ATOM 772 O O . LEU A 1 98 ? 3.202 -10.536 -4.152 1.00 77.00 98 LEU A O 1
ATOM 776 N N . ALA A 1 99 ? 5.365 -9.976 -4.160 1.00 64.38 99 ALA A N 1
ATOM 777 C CA . ALA A 1 99 ? 5.697 -10.677 -2.918 1.00 64.38 99 ALA A CA 1
ATOM 778 C C . ALA A 1 99 ? 5.165 -9.897 -1.695 1.00 64.38 99 ALA A C 1
ATOM 780 O O . ALA A 1 99 ? 5.922 -9.298 -0.933 1.00 64.38 99 ALA A O 1
ATOM 781 N N . ALA A 1 100 ? 3.840 -9.857 -1.534 1.00 68.06 100 ALA A N 1
ATOM 782 C CA . ALA A 1 100 ? 3.172 -8.983 -0.581 1.00 68.06 100 ALA A CA 1
ATOM 783 C C . ALA A 1 100 ? 3.387 -9.414 0.879 1.00 68.06 100 ALA A C 1
ATOM 785 O O . ALA A 1 100 ? 3.389 -10.601 1.228 1.00 68.06 100 ALA A O 1
ATOM 786 N N . VAL A 1 101 ? 3.527 -8.418 1.765 1.00 77.88 101 VAL A N 1
ATOM 787 C CA . VAL A 1 101 ? 3.755 -8.650 3.199 1.00 77.88 101 VAL A CA 1
ATOM 788 C C . VAL A 1 101 ? 2.596 -9.401 3.857 1.00 77.88 101 VAL A C 1
ATOM 790 O O . VAL A 1 101 ? 2.812 -10.271 4.705 1.00 77.88 101 VAL A O 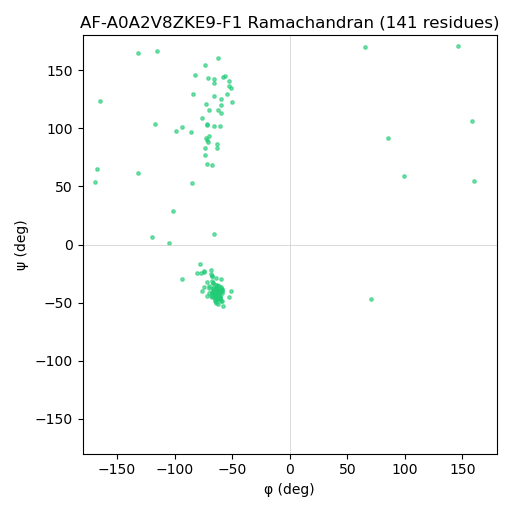1
ATOM 793 N N . ALA A 1 102 ? 1.383 -9.100 3.405 1.00 81.88 102 ALA A N 1
ATOM 794 C CA . ALA A 1 102 ? 0.131 -9.728 3.786 1.00 81.88 102 ALA A CA 1
ATOM 795 C C . ALA A 1 102 ? -0.665 -10.082 2.521 1.00 81.88 102 ALA A C 1
ATOM 797 O O . ALA A 1 102 ? -0.377 -9.572 1.439 1.00 81.88 102 ALA A O 1
ATOM 798 N N . LYS A 1 103 ? -1.690 -10.933 2.654 1.00 87.00 103 LYS A N 1
ATOM 799 C CA . LYS A 1 103 ? -2.582 -11.257 1.531 1.00 87.00 103 LYS A CA 1
ATOM 800 C C . LYS A 1 103 ? -3.205 -9.970 0.956 1.00 87.00 103 LYS A C 1
ATOM 802 O O . LYS A 1 103 ? -3.549 -9.085 1.748 1.00 87.00 103 LYS A O 1
ATOM 807 N N . PRO A 1 104 ? -3.434 -9.878 -0.368 1.00 89.00 104 PRO A N 1
ATOM 808 C CA . PRO A 1 104 ? -4.061 -8.707 -0.988 1.00 89.00 104 PRO A CA 1
ATOM 809 C C . PRO A 1 104 ? -5.375 -8.295 -0.305 1.00 89.00 104 PRO A C 1
ATOM 811 O O . PRO A 1 104 ? -5.614 -7.116 -0.048 1.00 89.00 104 PRO A O 1
ATOM 814 N N . ASP A 1 105 ? -6.194 -9.274 0.087 1.00 90.44 105 ASP A N 1
ATOM 815 C CA . ASP A 1 105 ? -7.454 -9.036 0.798 1.00 90.44 105 ASP A CA 1
ATOM 816 C C . ASP A 1 105 ? -7.271 -8.378 2.165 1.00 90.44 105 ASP A C 1
ATOM 818 O O . ASP A 1 105 ? -8.078 -7.531 2.554 1.00 90.44 105 ASP A O 1
ATOM 822 N N . THR A 1 106 ? -6.199 -8.729 2.877 1.00 92.56 106 THR A N 1
ATOM 823 C CA . THR A 1 106 ? -5.855 -8.136 4.170 1.00 92.56 106 THR A CA 1
ATOM 824 C C . THR A 1 106 ? -5.446 -6.676 4.006 1.00 92.56 106 THR A C 1
ATOM 826 O O . THR A 1 106 ? -5.921 -5.827 4.756 1.00 92.56 106 THR A O 1
ATOM 829 N N . LEU A 1 107 ? -4.626 -6.366 2.998 1.00 91.94 107 LEU A N 1
ATOM 830 C CA . LEU A 1 107 ? -4.199 -4.995 2.702 1.00 91.94 107 LEU A CA 1
ATOM 831 C C . LEU A 1 107 ? -5.394 -4.104 2.339 1.00 91.94 107 LEU A C 1
ATOM 833 O O . LEU A 1 107 ? -5.555 -3.008 2.875 1.00 91.94 107 LEU A O 1
ATOM 837 N N . LEU A 1 108 ? -6.295 -4.610 1.495 1.00 92.44 108 LEU A N 1
ATOM 838 C CA . LEU A 1 108 ? -7.521 -3.896 1.138 1.00 92.44 108 LEU A CA 1
ATOM 839 C C . LEU A 1 108 ? -8.490 -3.776 2.326 1.00 92.44 108 LEU A C 1
ATOM 841 O O . LEU A 1 108 ? -9.216 -2.787 2.430 1.00 92.44 108 LEU A O 1
ATOM 845 N N . ALA A 1 109 ? -8.515 -4.752 3.238 1.00 94.50 109 ALA A N 1
ATOM 846 C CA . ALA A 1 109 ? -9.283 -4.653 4.479 1.00 94.50 109 ALA A CA 1
ATOM 847 C C . ALA A 1 109 ? -8.733 -3.565 5.409 1.00 94.50 109 ALA A C 1
ATOM 849 O O . ALA A 1 109 ? -9.518 -2.805 5.977 1.00 94.50 109 ALA A O 1
ATOM 850 N N . TRP A 1 110 ? -7.408 -3.439 5.525 1.00 95.50 110 TRP A N 1
ATOM 851 C CA . TRP A 1 110 ? -6.781 -2.331 6.248 1.00 95.50 110 TRP A CA 1
ATOM 852 C C . TRP A 1 110 ? -7.130 -0.986 5.624 1.00 95.50 110 TRP A C 1
ATOM 854 O O . TRP A 1 110 ? -7.476 -0.069 6.361 1.00 95.50 110 TRP A O 1
ATOM 864 N N . TYR A 1 111 ? -7.155 -0.890 4.293 1.00 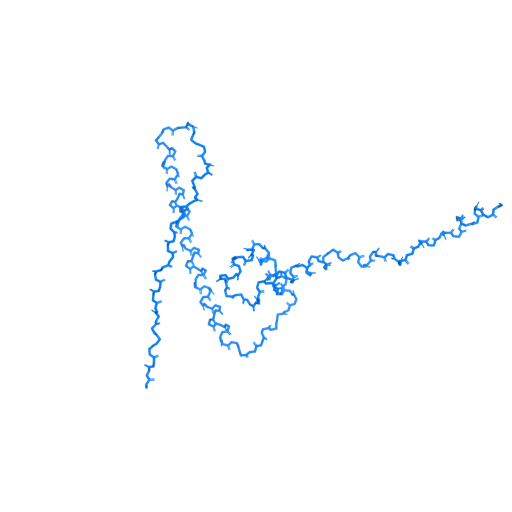94.69 111 TYR A N 1
ATOM 865 C CA . TYR A 1 111 ? -7.567 0.335 3.607 1.00 94.69 111 TYR A CA 1
ATOM 866 C C . TYR A 1 111 ? -9.015 0.727 3.938 1.00 94.69 111 TYR A C 1
ATOM 868 O O . TYR A 1 111 ? -9.288 1.870 4.299 1.00 94.69 111 TYR A O 1
ATOM 876 N N . ARG A 1 112 ? -9.952 -0.233 3.920 1.00 95.56 112 ARG A N 1
ATOM 877 C CA . ARG A 1 112 ? -11.344 0.016 4.344 1.00 95.56 112 ARG A CA 1
ATOM 878 C C . ARG A 1 112 ? -11.431 0.472 5.800 1.00 95.56 112 ARG A C 1
ATOM 880 O O . ARG A 1 112 ? -12.197 1.381 6.105 1.00 95.56 112 ARG A O 1
ATOM 887 N N . LYS A 1 113 ? -10.638 -0.133 6.691 1.00 95.25 113 LYS A N 1
ATOM 888 C CA . LYS A 1 113 ? -10.565 0.269 8.102 1.00 95.25 113 LYS A CA 1
ATOM 889 C C . LYS A 1 113 ? -10.003 1.684 8.254 1.00 95.25 113 LYS A C 1
ATOM 891 O O . LYS A 1 113 ? -10.526 2.454 9.049 1.00 95.25 113 LYS A O 1
ATOM 896 N N . LEU A 1 114 ? -8.989 2.039 7.468 1.00 94.38 114 LEU A N 1
ATOM 897 C CA . LEU A 1 114 ? -8.405 3.377 7.447 1.00 94.38 114 LEU A CA 1
ATOM 898 C C . LEU A 1 114 ? -9.443 4.420 7.018 1.00 94.38 114 LEU A C 1
ATOM 900 O O . LEU A 1 114 ? -9.600 5.429 7.697 1.00 94.38 114 LEU A O 1
ATOM 904 N N . ILE A 1 115 ? -10.214 4.147 5.961 1.00 93.69 115 ILE A N 1
ATOM 905 C CA . ILE A 1 115 ? -11.330 5.010 5.544 1.00 93.69 115 ILE A CA 1
ATOM 906 C C . ILE A 1 115 ? -12.369 5.134 6.662 1.00 93.69 115 ILE A C 1
ATOM 908 O O . ILE A 1 115 ? -12.766 6.245 7.001 1.00 93.69 115 ILE A O 1
ATOM 912 N N . ALA A 1 116 ? -12.796 4.017 7.255 1.00 93.94 116 ALA A N 1
ATOM 913 C CA . ALA A 1 116 ? -13.790 4.031 8.326 1.00 93.94 116 ALA A CA 1
ATOM 914 C C . ALA A 1 116 ? -13.328 4.860 9.533 1.00 93.94 116 ALA A C 1
ATOM 916 O O . ALA A 1 116 ? -14.121 5.607 10.094 1.00 93.94 116 ALA A O 1
ATOM 917 N N . ASN A 1 117 ? -12.044 4.765 9.884 1.00 91.69 117 ASN A N 1
ATOM 918 C CA . ASN A 1 117 ? -11.436 5.553 10.950 1.00 91.69 117 ASN A CA 1
ATOM 919 C C . ASN A 1 117 ? -11.301 7.034 10.573 1.00 91.69 117 ASN A C 1
ATOM 921 O O . ASN A 1 117 ? -11.454 7.887 11.431 1.00 91.69 117 ASN A O 1
ATOM 925 N N . LYS A 1 118 ? -11.021 7.361 9.306 1.00 89.56 118 LYS A N 1
ATOM 926 C CA . LYS A 1 118 ? -10.957 8.754 8.837 1.00 89.56 118 LYS A CA 1
ATOM 927 C C . LYS A 1 118 ? -12.321 9.440 8.910 1.00 89.56 118 LYS A C 1
ATOM 929 O O . LYS A 1 118 ? -12.401 10.624 9.217 1.00 89.56 118 LYS A O 1
ATOM 934 N N . PHE A 1 119 ? -13.376 8.702 8.583 1.00 88.00 119 PHE A N 1
ATOM 935 C CA . PHE A 1 119 ? -14.753 9.191 8.585 1.00 88.00 119 PHE A CA 1
ATOM 936 C C . PHE A 1 119 ? -15.523 8.735 9.826 1.00 88.00 119 PHE A C 1
ATOM 938 O O . PHE A 1 119 ? -16.747 8.572 9.784 1.00 88.00 119 PHE A O 1
ATOM 945 N N . ASP A 1 120 ? -14.827 8.524 10.944 1.00 86.81 120 ASP A N 1
ATOM 946 C CA . ASP A 1 120 ? -15.471 8.102 12.171 1.00 86.81 120 ASP A CA 1
ATOM 947 C C . ASP A 1 120 ? -16.257 9.275 12.782 1.00 86.81 120 ASP A C 1
ATOM 949 O O . ASP A 1 120 ? -15.799 10.062 13.599 1.00 86.81 120 ASP A O 1
ATOM 953 N N . GLY A 1 121 ? -17.535 9.391 12.423 1.00 83.88 121 GLY A N 1
ATOM 954 C CA . GLY A 1 121 ? -18.437 10.379 13.030 1.00 83.88 121 GLY A CA 1
ATOM 955 C C . GLY A 1 121 ? -18.713 10.138 14.522 1.00 83.88 121 GLY A C 1
ATOM 956 O O . GLY A 1 121 ? -19.605 10.768 15.079 1.00 83.88 121 GLY A O 1
ATOM 957 N N . SER A 1 122 ? -17.995 9.209 15.164 1.00 81.50 122 SER A N 1
ATOM 958 C CA . SER A 1 122 ? -18.20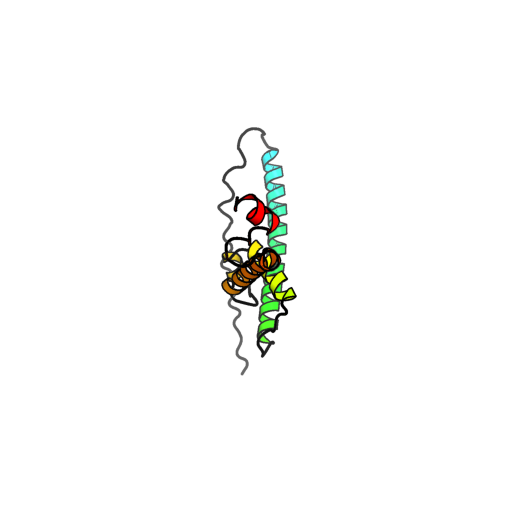0 8.725 16.531 1.00 81.50 122 SER A CA 1
ATOM 959 C C . SER A 1 122 ? -18.262 9.870 17.547 1.00 81.50 122 SER A C 1
ATOM 961 O O . SER A 1 122 ? -19.194 9.923 18.345 1.00 81.50 122 SER A O 1
ATOM 963 N N . LYS A 1 123 ? -17.346 10.839 17.443 1.00 79.44 123 LYS A N 1
ATOM 964 C CA . LYS A 1 123 ? -17.259 12.018 18.322 1.00 79.44 123 LYS A CA 1
ATOM 965 C C . LYS A 1 123 ? -18.417 13.005 18.160 1.00 79.44 123 LYS A C 1
ATOM 967 O O . LYS A 1 123 ? -18.680 13.783 19.069 1.00 79.44 123 LYS A O 1
ATOM 972 N N . PHE A 1 124 ? -19.106 12.976 17.021 1.00 79.31 124 PHE A N 1
ATOM 973 C CA . PHE A 1 124 ? -20.219 13.875 16.700 1.00 79.31 124 PHE A CA 1
ATOM 974 C C . PHE A 1 124 ? -21.589 13.188 16.799 1.00 79.31 124 PHE A C 1
ATOM 976 O O . PHE A 1 124 ? -22.616 13.819 16.541 1.00 79.31 124 PHE A O 1
ATOM 983 N N . ARG A 1 125 ? -21.642 11.901 17.171 1.00 78.75 125 ARG A N 1
ATOM 984 C CA . ARG A 1 125 ? -22.911 11.190 17.370 1.00 78.75 125 ARG A CA 1
ATOM 985 C C . ARG A 1 125 ? -23.582 11.671 18.658 1.00 78.75 125 ARG A C 1
ATOM 987 O O . ARG A 1 125 ? -23.034 11.514 19.744 1.00 78.75 125 ARG A O 1
ATOM 994 N N . LYS A 1 126 ? -24.804 12.200 18.539 1.00 74.94 126 LYS A N 1
ATOM 995 C CA . LYS A 1 126 ? -25.733 12.337 19.674 1.00 74.94 126 LYS A CA 1
ATOM 996 C C . LYS A 1 126 ? -26.285 10.955 20.045 1.00 74.94 126 LYS A C 1
ATOM 998 O O . LYS A 1 126 ? -26.307 10.059 19.197 1.00 74.94 126 LYS A O 1
ATOM 1003 N N . SER A 1 127 ? -26.706 10.775 21.300 1.00 74.38 127 SER A N 1
ATOM 1004 C CA . SER A 1 127 ? -27.346 9.532 21.745 1.00 74.38 127 SER A CA 1
ATOM 1005 C C . SER A 1 127 ? -28.516 9.180 20.823 1.00 74.38 127 SER A C 1
ATOM 1007 O O 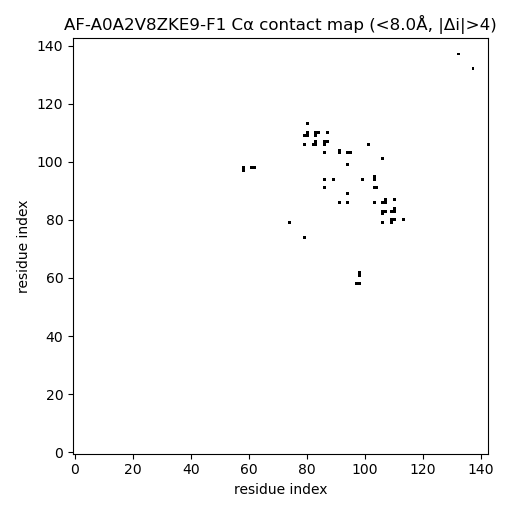. SER A 1 127 ? -29.240 10.055 20.348 1.00 74.38 127 SER A O 1
ATOM 1009 N N . SER A 1 128 ? -28.679 7.891 20.530 1.00 72.50 128 SER A N 1
ATOM 1010 C CA . SER A 1 128 ? -29.805 7.414 19.733 1.00 72.50 128 SER A CA 1
ATOM 1011 C C . SER A 1 128 ? -31.115 7.769 20.436 1.00 72.50 128 SER A C 1
ATOM 1013 O O . SER A 1 128 ? -31.346 7.328 21.561 1.00 72.50 128 SER A O 1
ATOM 1015 N N . GLY A 1 129 ? -31.963 8.554 19.776 1.00 78.19 129 GLY A N 1
ATOM 1016 C CA . GLY A 1 129 ? -33.254 8.976 20.309 1.00 78.19 129 GLY A CA 1
ATOM 1017 C C . GLY A 1 129 ? -33.631 10.383 19.861 1.00 78.19 129 GLY A C 1
ATOM 1018 O O . GLY A 1 129 ? -32.829 11.107 19.269 1.00 78.19 129 GLY A O 1
ATOM 1019 N N . ARG A 1 130 ? -34.878 10.773 20.139 1.00 78.81 130 ARG A N 1
ATOM 1020 C CA . ARG A 1 130 ? -35.337 12.151 19.950 1.00 78.81 130 ARG A CA 1
ATOM 1021 C C . ARG A 1 130 ? -34.468 13.065 20.830 1.00 78.81 130 ARG A C 1
ATOM 1023 O O . ARG A 1 130 ? -34.395 12.806 22.033 1.00 78.81 130 ARG A O 1
ATOM 1030 N N . PRO A 1 131 ? -33.812 14.104 20.275 1.00 79.31 131 PRO A N 1
ATOM 1031 C CA . PRO A 1 131 ? -33.157 15.120 21.090 1.00 79.31 131 PRO A CA 1
ATOM 1032 C C . PRO A 1 131 ? -34.152 15.632 22.131 1.00 79.31 131 PRO A C 1
ATOM 1034 O O . PRO A 1 131 ? -35.314 15.866 21.786 1.00 79.31 131 PRO A O 1
ATOM 1037 N N . ARG A 1 132 ? -33.724 15.760 23.393 1.00 75.06 132 ARG A N 1
ATOM 1038 C CA . ARG A 1 132 ? -34.582 16.343 24.430 1.00 75.06 132 ARG A CA 1
ATOM 1039 C C . ARG A 1 132 ? -35.038 17.715 23.939 1.00 75.06 132 ARG A C 1
ATOM 1041 O O . ARG A 1 132 ? -34.214 18.488 23.451 1.00 75.06 132 ARG A O 1
ATOM 1048 N N . VAL A 1 133 ? -36.343 17.956 23.999 1.00 80.00 133 VAL A N 1
ATOM 1049 C CA . VAL A 1 133 ? -36.890 19.284 23.732 1.00 80.00 133 VAL A CA 1
ATOM 1050 C C . VAL A 1 133 ? -36.377 20.194 24.846 1.00 80.00 133 VAL A C 1
ATOM 1052 O O . VAL A 1 133 ? -36.243 19.753 25.987 1.00 80.00 133 VAL A O 1
ATOM 1055 N N . ASP A 1 134 ? -35.989 21.415 24.494 1.00 83.06 134 ASP A N 1
ATOM 1056 C CA . ASP A 1 134 ? -35.524 22.378 25.485 1.00 83.06 134 ASP A CA 1
ATOM 1057 C C . ASP A 1 134 ? -36.677 22.757 26.428 1.00 83.06 134 ASP A C 1
ATOM 1059 O O . ASP A 1 134 ? -37.826 22.875 25.994 1.00 83.06 134 ASP A O 1
ATOM 1063 N N . GLU A 1 135 ? -36.378 22.938 27.714 1.00 79.50 135 GLU A N 1
ATOM 1064 C CA . GLU A 1 135 ? -37.372 23.222 28.753 1.00 79.50 135 GLU A CA 1
ATOM 1065 C C . GLU A 1 135 ? -38.148 24.521 28.462 1.00 79.50 135 GLU A C 1
ATOM 1067 O O . GLU A 1 135 ? -39.335 24.629 28.774 1.00 79.50 135 GLU A O 1
ATOM 1072 N N . GLU A 1 136 ? -37.515 25.486 27.789 1.00 80.94 136 GLU A N 1
ATOM 1073 C CA . GLU A 1 136 ? -38.148 26.723 27.329 1.00 80.94 136 GLU A CA 1
ATOM 1074 C C . GLU A 1 136 ? -39.199 26.446 26.240 1.00 80.94 136 GLU A C 1
ATOM 1076 O O . GLU A 1 136 ? -40.289 27.020 26.240 1.00 80.94 136 GLU A O 1
ATOM 1081 N N . THR A 1 137 ? -38.915 25.487 25.354 1.00 81.19 137 THR A N 1
ATOM 1082 C CA . THR A 1 137 ? -39.837 25.067 24.290 1.00 81.19 137 THR A CA 1
ATOM 1083 C C . THR A 1 137 ? -40.993 24.229 24.844 1.00 81.19 137 THR A C 1
ATOM 1085 O O . THR A 1 137 ? -42.123 24.370 24.383 1.00 81.19 137 THR A O 1
ATOM 1088 N N . GLU A 1 138 ? -40.752 23.386 25.855 1.00 81.88 138 GLU A N 1
ATOM 1089 C CA . GLU A 1 138 ? -41.818 22.624 26.524 1.00 81.88 138 GLU A CA 1
ATOM 1090 C C . GLU A 1 138 ? -42.804 23.550 27.255 1.00 81.88 138 GLU A C 1
ATOM 1092 O O . GLU A 1 138 ? -44.019 23.390 27.121 1.00 81.88 138 GLU A O 1
ATOM 1097 N N . ARG A 1 139 ? -42.305 24.578 27.956 1.00 83.31 139 ARG A N 1
ATOM 1098 C CA . ARG A 1 139 ? -43.142 25.553 28.682 1.00 83.31 139 ARG A CA 1
ATOM 1099 C C . ARG A 1 139 ? -44.038 26.395 27.769 1.00 83.31 139 ARG A C 1
ATOM 1101 O O . ARG A 1 139 ? -45.110 26.806 28.201 1.00 83.31 139 ARG A O 1
ATOM 1108 N N . LEU A 1 140 ? -43.629 26.641 26.522 1.00 84.81 140 LEU A N 1
ATOM 1109 C CA . LEU A 1 140 ? -44.427 27.390 25.542 1.00 84.81 140 LEU A CA 1
ATOM 1110 C C . LEU A 1 140 ? -45.610 26.589 24.974 1.00 84.81 140 LEU A C 1
ATOM 1112 O O . LEU A 1 140 ? -46.569 27.189 24.493 1.00 84.81 140 LEU A O 1
ATOM 1116 N N . VAL A 1 141 ? -45.553 25.255 25.017 1.00 78.69 141 VAL A N 1
ATOM 1117 C CA . VAL A 1 141 ? -46.573 24.373 24.422 1.00 78.69 141 VAL A CA 1
ATOM 1118 C C . VAL A 1 141 ? -47.650 23.956 25.431 1.00 78.69 141 VAL A C 1
ATOM 1120 O O . VAL A 1 141 ? -48.792 23.742 25.037 1.00 78.69 141 VAL A O 1
ATOM 1123 N N . VAL A 1 142 ? -47.326 23.857 26.726 1.00 77.25 142 VAL A N 1
ATOM 1124 C CA . VAL A 1 142 ? -48.248 23.383 27.785 1.00 77.25 142 VAL A CA 1
ATOM 1125 C C . VAL A 1 142 ? -49.138 24.521 28.329 1.00 77.25 142 VAL A C 1
ATOM 1127 O O . VAL A 1 142 ? -49.180 24.762 29.533 1.00 77.25 142 VAL A O 1
ATOM 1130 N N . ARG A 1 143 ? -49.843 25.250 27.455 1.00 56.50 143 ARG A N 1
ATOM 1131 C CA . ARG A 1 143 ? -50.822 26.281 27.855 1.00 56.50 143 ARG A CA 1
ATOM 1132 C C . ARG A 1 143 ? -52.262 25.810 27.705 1.00 56.50 143 ARG A C 1
ATOM 1134 O O . ARG A 1 143 ? -52.553 25.140 26.693 1.00 56.50 143 ARG A O 1
#